Protein AF-A0A971LF96-F1 (afdb_monomer_lite)

Structure (mmCIF, N/CA/C/O backbone):
data_AF-A0A971LF96-F1
#
_entry.id   AF-A0A971LF96-F1
#
loop_
_atom_site.group_PDB
_atom_site.id
_atom_site.type_symbol
_atom_site.label_atom_id
_atom_site.label_alt_id
_atom_site.label_comp_id
_atom_site.label_asym_id
_atom_site.label_entity_id
_atom_site.label_seq_id
_atom_site.pdbx_PDB_ins_code
_atom_site.Cartn_x
_atom_site.Cartn_y
_atom_site.Cartn_z
_atom_site.occupancy
_atom_site.B_iso_or_equiv
_atom_site.auth_seq_id
_atom_site.auth_comp_id
_atom_site.auth_asym_id
_atom_site.auth_atom_id
_atom_site.pdbx_PDB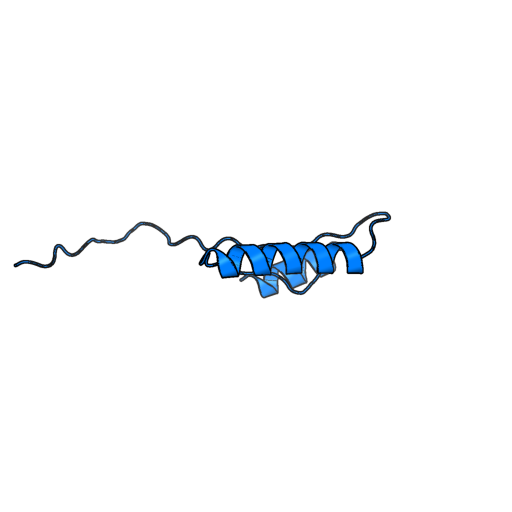_model_num
ATOM 1 N N . MET A 1 1 ? -31.471 5.301 32.014 1.00 42.84 1 MET A N 1
ATOM 2 C CA . MET A 1 1 ? -31.122 5.966 30.744 1.00 42.84 1 MET A CA 1
ATOM 3 C C . MET A 1 1 ? -30.897 4.887 29.716 1.00 42.84 1 MET A C 1
ATOM 5 O O . MET A 1 1 ? -29.917 4.156 29.790 1.00 42.84 1 MET A O 1
ATOM 9 N N . SER A 1 2 ? -31.915 4.703 28.888 1.00 42.03 2 SER A N 1
ATOM 10 C CA . SER A 1 2 ? -31.999 3.707 27.832 1.00 42.03 2 SER A CA 1
ATOM 11 C C . SER A 1 2 ? -30.816 3.894 26.888 1.00 42.03 2 SER A C 1
ATOM 13 O O . SER A 1 2 ? -30.623 4.983 26.359 1.00 42.03 2 SER A O 1
ATOM 15 N N . LYS A 1 3 ? -29.983 2.863 26.731 1.00 54.28 3 LYS A N 1
ATOM 16 C CA . LYS A 1 3 ? -29.025 2.819 25.629 1.00 54.28 3 LYS A CA 1
ATOM 17 C C . LYS A 1 3 ? -29.863 2.633 24.373 1.00 54.28 3 LYS A C 1
ATOM 19 O O . LYS A 1 3 ? -30.389 1.541 24.171 1.00 54.28 3 LYS A O 1
ATOM 24 N N . ASP A 1 4 ? -30.042 3.698 23.602 1.00 60.31 4 ASP A N 1
ATOM 25 C CA . ASP A 1 4 ? -30.566 3.606 22.245 1.00 60.31 4 ASP A CA 1
ATOM 26 C C . ASP A 1 4 ? -29.704 2.588 21.496 1.00 60.31 4 ASP A C 1
ATOM 28 O O . ASP A 1 4 ? -28.514 2.801 21.252 1.00 60.31 4 ASP A O 1
ATOM 32 N N . VAL A 1 5 ? -30.275 1.414 21.232 1.00 62.03 5 VAL A N 1
ATOM 33 C CA . VAL A 1 5 ? -29.615 0.377 20.448 1.00 62.03 5 VAL A CA 1
ATOM 34 C C . VAL A 1 5 ? -29.636 0.874 19.011 1.00 62.03 5 VAL A C 1
ATOM 36 O O . VAL A 1 5 ? -30.629 0.723 18.303 1.00 62.03 5 VAL A O 1
ATOM 39 N N . ILE A 1 6 ? -28.549 1.523 18.596 1.00 67.56 6 ILE A N 1
ATOM 40 C CA . ILE A 1 6 ? -28.320 1.865 17.197 1.00 67.56 6 ILE A CA 1
ATOM 41 C C . ILE A 1 6 ? -28.175 0.541 16.449 1.00 67.56 6 ILE A C 1
ATOM 43 O O . ILE A 1 6 ? -27.174 -0.163 16.589 1.00 67.56 6 ILE A O 1
ATOM 47 N N . ILE A 1 7 ? -29.197 0.176 15.675 1.00 68.00 7 ILE A N 1
ATOM 48 C CA . ILE A 1 7 ? -29.098 -0.895 14.684 1.00 68.00 7 ILE A CA 1
ATOM 49 C C . ILE A 1 7 ? -28.153 -0.370 13.597 1.00 68.00 7 ILE A C 1
ATOM 51 O O . ILE A 1 7 ? -28.566 0.329 12.672 1.00 68.00 7 ILE A O 1
ATOM 55 N N . ASN A 1 8 ? -26.858 -0.640 13.762 1.00 71.69 8 ASN A N 1
ATOM 56 C CA . ASN A 1 8 ? -25.806 -0.187 12.859 1.00 71.69 8 ASN A CA 1
ATOM 57 C C . ASN A 1 8 ? -25.811 -1.062 11.594 1.00 71.69 8 ASN A C 1
ATOM 59 O O . ASN A 1 8 ? -25.077 -2.037 11.488 1.00 71.69 8 ASN A O 1
ATOM 63 N N . ASN A 1 9 ? -26.669 -0.716 10.629 1.00 83.00 9 ASN A N 1
ATOM 64 C CA . ASN A 1 9 ? -26.660 -1.286 9.272 1.00 83.00 9 ASN A CA 1
ATOM 65 C C . ASN A 1 9 ? -25.739 -0.496 8.317 1.00 83.00 9 ASN A C 1
ATOM 67 O O . ASN A 1 9 ? -25.888 -0.549 7.097 1.00 83.00 9 ASN A O 1
ATOM 71 N N . ILE A 1 10 ? -24.834 0.310 8.872 1.00 88.06 10 ILE A N 1
ATOM 72 C CA . ILE A 1 10 ? -23.873 1.103 8.108 1.00 88.06 10 ILE A CA 1
ATOM 73 C C . ILE A 1 10 ? -22.573 0.296 8.059 1.00 88.06 10 ILE A C 1
ATOM 75 O O . ILE A 1 10 ? -22.048 -0.037 9.123 1.00 88.06 10 ILE A O 1
ATOM 79 N N . PRO A 1 11 ? -22.056 -0.043 6.866 1.00 86.38 11 PRO A N 1
ATOM 80 C CA . PRO A 1 11 ? -20.805 -0.775 6.763 1.00 86.38 11 PRO A CA 1
ATOM 81 C C . PRO A 1 11 ? -19.645 0.100 7.242 1.00 86.38 11 PRO A C 1
ATOM 83 O O . PRO A 1 11 ? -19.489 1.242 6.804 1.00 86.38 11 PRO A O 1
ATOM 86 N N . GLU A 1 12 ? -18.805 -0.451 8.113 1.00 86.56 12 GLU A N 1
ATOM 87 C CA . GLU A 1 12 ? -17.510 0.144 8.426 1.00 86.56 12 GLU A CA 1
ATOM 88 C C . GLU A 1 12 ? -16.566 -0.095 7.243 1.00 86.56 12 GLU A C 1
ATOM 90 O O . GLU A 1 12 ? -16.273 -1.235 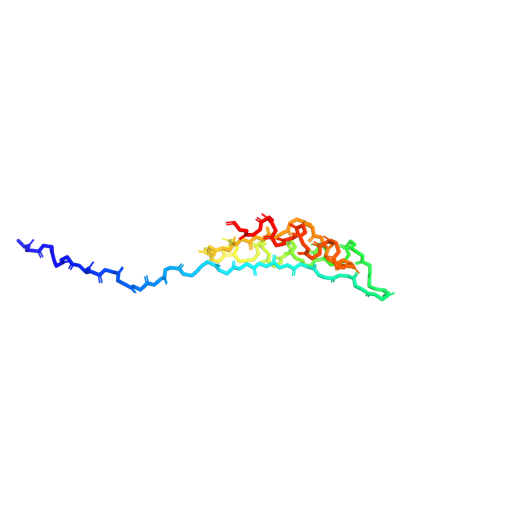6.881 1.00 86.56 12 GLU A O 1
ATOM 95 N N . VAL A 1 13 ? -16.118 0.986 6.602 1.00 89.50 13 VAL A N 1
ATOM 96 C CA . VAL A 1 13 ? -15.218 0.920 5.445 1.00 89.50 13 VAL A CA 1
ATOM 97 C C . VAL A 1 13 ? -13.801 1.227 5.906 1.00 89.50 13 VAL A C 1
ATOM 99 O O . VAL A 1 13 ? -13.519 2.334 6.361 1.00 89.50 13 VAL A O 1
ATOM 102 N N . VAL A 1 14 ? -12.902 0.258 5.745 1.00 91.38 14 VAL A N 1
ATOM 103 C CA . VAL A 1 14 ? -11.466 0.440 5.975 1.00 91.38 14 VAL A CA 1
ATOM 104 C C . VAL A 1 14 ? -10.786 0.630 4.616 1.00 91.38 14 VAL A C 1
ATOM 106 O O . VAL A 1 14 ? -10.822 -0.286 3.792 1.00 91.38 14 VAL A O 1
ATOM 109 N N . PRO A 1 15 ? -10.202 1.804 4.323 1.00 92.06 15 PRO A N 1
ATOM 110 C CA . PRO A 1 15 ? -9.526 2.028 3.053 1.00 92.06 15 PRO A CA 1
ATOM 111 C C . PRO A 1 15 ? -8.244 1.189 2.952 1.00 92.06 15 PRO A C 1
ATOM 113 O O . PRO A 1 15 ? -7.475 1.070 3.910 1.00 92.06 15 PRO A O 1
ATOM 116 N N . GLY A 1 16 ? -8.009 0.638 1.760 1.00 94.00 16 GLY A N 1
ATOM 117 C CA . GLY A 1 16 ? -6.798 -0.099 1.410 1.00 94.00 16 GLY A CA 1
ATOM 118 C C . GLY A 1 16 ? -5.877 0.705 0.496 1.00 94.00 16 GLY A C 1
ATOM 119 O O . GLY A 1 16 ? -6.343 1.368 -0.431 1.00 94.00 16 GLY A O 1
ATOM 120 N N . ILE A 1 17 ? -4.569 0.633 0.740 1.00 95.50 17 ILE A N 1
ATOM 121 C CA . ILE A 1 17 ? -3.537 1.312 -0.053 1.00 95.50 17 ILE A CA 1
ATOM 122 C C . ILE A 1 17 ? -2.688 0.280 -0.796 1.00 95.50 17 ILE A C 1
ATOM 124 O O . ILE A 1 17 ? -2.162 -0.659 -0.199 1.00 95.50 17 ILE A O 1
ATOM 128 N N . ILE A 1 18 ? -2.506 0.489 -2.101 1.00 95.75 18 ILE A N 1
ATOM 129 C CA . ILE A 1 18 ? -1.601 -0.308 -2.936 1.00 95.75 18 ILE A CA 1
ATOM 130 C C . ILE A 1 18 ? -0.586 0.592 -3.628 1.00 95.75 18 ILE A C 1
ATOM 132 O O . ILE A 1 18 ? -0.894 1.724 -4.002 1.00 95.75 18 ILE A O 1
ATOM 136 N N . ALA A 1 19 ? 0.616 0.065 -3.833 1.00 96.12 19 ALA A N 1
ATOM 137 C CA . ALA A 1 19 ? 1.630 0.689 -4.669 1.00 96.12 19 ALA A CA 1
ATOM 138 C C . ALA A 1 19 ? 1.708 -0.042 -6.013 1.00 96.12 19 ALA A C 1
ATOM 140 O O . ALA A 1 19 ? 1.636 -1.269 -6.063 1.00 96.12 19 ALA A O 1
ATOM 141 N N . VAL A 1 20 ? 1.873 0.707 -7.101 1.00 95.06 20 VAL A N 1
ATOM 142 C CA . VAL A 1 20 ? 1.982 0.172 -8.465 1.00 95.06 20 VAL A CA 1
ATOM 143 C C . VAL A 1 20 ? 3.282 0.683 -9.073 1.00 95.06 20 VAL A C 1
ATOM 145 O O . VAL A 1 20 ? 3.595 1.864 -8.936 1.00 95.06 20 VAL A O 1
ATOM 148 N N . SER A 1 21 ? 4.026 -0.186 -9.751 1.00 93.75 21 SER A N 1
ATOM 149 C CA . SER A 1 21 ? 5.273 0.163 -10.433 1.00 93.75 21 SER A CA 1
ATOM 150 C C . SER A 1 21 ? 5.301 -0.499 -11.808 1.00 93.75 21 SER A C 1
ATOM 152 O O . SER A 1 21 ? 5.701 -1.644 -11.940 1.00 93.75 21 SER A O 1
ATOM 154 N N . ARG A 1 22 ? 4.808 0.185 -12.848 1.00 89.06 22 ARG A N 1
ATOM 155 C CA . ARG A 1 22 ? 4.827 -0.331 -14.230 1.00 89.06 22 ARG A CA 1
ATOM 156 C C . ARG A 1 22 ? 5.683 0.544 -15.146 1.00 89.06 22 ARG A C 1
ATOM 158 O O . ARG A 1 22 ? 6.004 1.687 -14.814 1.00 89.06 22 ARG A O 1
ATOM 165 N N . ASP A 1 23 ? 6.045 -0.028 -16.292 1.00 79.62 23 ASP A N 1
ATOM 166 C CA . ASP A 1 23 ? 6.727 0.596 -17.433 1.00 79.62 23 ASP A CA 1
ATOM 167 C C . ASP A 1 23 ? 8.206 0.953 -17.200 1.00 79.62 23 ASP A C 1
ATOM 169 O O . ASP A 1 23 ? 9.089 0.302 -17.748 1.00 79.62 23 ASP A O 1
ATOM 173 N N . CYS A 1 24 ? 8.498 1.962 -16.382 1.00 82.75 24 CYS A N 1
ATOM 174 C CA . CYS A 1 24 ? 9.872 2.414 -16.106 1.00 82.75 24 CYS A CA 1
ATOM 175 C C . CYS A 1 24 ? 10.030 3.019 -14.703 1.00 82.75 24 CYS A C 1
ATOM 177 O O . CYS A 1 24 ? 11.020 3.691 -14.408 1.00 82.75 24 CYS A O 1
ATOM 179 N N . PHE A 1 25 ? 9.034 2.833 -13.838 1.00 84.94 25 PHE A N 1
ATOM 180 C CA . PHE A 1 25 ? 9.050 3.406 -12.504 1.00 84.94 25 PHE A CA 1
ATOM 181 C C . PHE A 1 25 ? 9.806 2.484 -11.529 1.00 84.94 25 PHE A C 1
ATOM 183 O O . PHE A 1 25 ? 9.500 1.291 -11.483 1.00 84.94 25 PHE A O 1
ATOM 190 N N . PRO A 1 26 ? 10.784 2.984 -10.747 1.00 91.50 26 PRO A N 1
ATOM 191 C CA . PRO A 1 26 ? 11.530 2.143 -9.815 1.00 91.50 26 PRO A CA 1
ATOM 192 C C . PRO A 1 26 ? 10.643 1.600 -8.690 1.00 91.50 26 PRO A C 1
ATOM 194 O O . PRO A 1 26 ? 10.031 2.372 -7.946 1.00 91.50 26 PRO A O 1
ATOM 197 N N . ILE A 1 27 ? 10.651 0.279 -8.510 1.00 93.62 27 ILE A N 1
ATOM 198 C CA . ILE A 1 27 ? 9.862 -0.413 -7.481 1.00 93.62 27 ILE A CA 1
ATOM 199 C C . ILE A 1 27 ? 10.138 0.117 -6.065 1.00 93.62 27 ILE A C 1
ATOM 201 O O . ILE A 1 27 ? 9.210 0.356 -5.290 1.00 93.62 27 ILE A O 1
ATOM 205 N N . GLU A 1 28 ? 11.402 0.409 -5.754 1.00 93.94 28 GLU A N 1
ATOM 206 C CA . GLU A 1 28 ? 11.804 0.947 -4.450 1.00 93.94 28 GLU A CA 1
ATOM 207 C C . GLU A 1 28 ? 11.248 2.352 -4.201 1.00 93.94 28 GLU A C 1
ATOM 209 O O . GLU A 1 28 ? 10.902 2.698 -3.071 1.00 93.94 28 GLU A O 1
ATOM 214 N N . LEU A 1 29 ? 11.089 3.162 -5.253 1.00 94.56 29 LEU A N 1
ATOM 215 C CA . LEU A 1 29 ? 10.485 4.486 -5.124 1.00 94.56 29 LEU A CA 1
ATOM 216 C C . LEU A 1 29 ? 8.986 4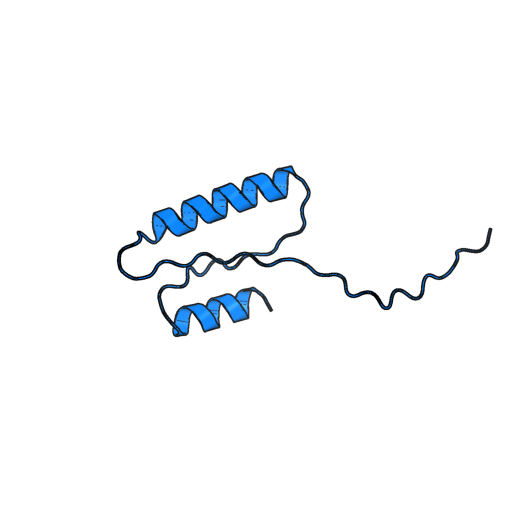.374 -4.820 1.00 94.56 29 LEU A C 1
ATOM 218 O O . LEU A 1 29 ? 8.472 5.129 -3.993 1.00 94.56 29 LEU A O 1
ATOM 222 N N . SER A 1 30 ? 8.292 3.419 -5.445 1.00 95.75 30 SER A N 1
ATOM 223 C CA . SER A 1 30 ? 6.884 3.119 -5.157 1.00 95.75 30 SER A CA 1
ATOM 224 C C . SER A 1 30 ? 6.690 2.651 -3.717 1.00 95.75 30 SER A C 1
ATOM 226 O O . SER A 1 30 ? 5.811 3.164 -3.020 1.00 95.75 30 SER A O 1
ATOM 228 N N . ARG A 1 31 ? 7.546 1.735 -3.246 1.00 95.50 31 ARG A N 1
ATOM 229 C CA . ARG A 1 31 ? 7.535 1.249 -1.860 1.00 95.50 31 ARG A CA 1
ATOM 230 C C . ARG A 1 31 ? 7.798 2.385 -0.870 1.00 95.50 31 ARG A C 1
ATOM 232 O O . ARG A 1 31 ? 6.987 2.619 0.019 1.00 95.50 31 ARG A O 1
ATOM 239 N N . SER A 1 32 ? 8.862 3.159 -1.082 1.00 96.38 32 SER A N 1
ATOM 240 C CA . SER A 1 32 ? 9.226 4.267 -0.192 1.00 96.38 32 SER A CA 1
ATOM 241 C C . SER A 1 32 ? 8.116 5.319 -0.077 1.00 96.38 32 SER A C 1
ATOM 243 O O . SER A 1 32 ? 7.792 5.760 1.027 1.00 96.38 32 SER A O 1
ATOM 245 N N . ARG A 1 33 ? 7.476 5.688 -1.197 1.00 96.50 33 ARG A N 1
ATOM 246 C CA . ARG A 1 33 ? 6.347 6.634 -1.194 1.00 96.50 33 ARG A CA 1
ATOM 247 C C . ARG A 1 33 ? 5.142 6.089 -0.432 1.00 96.50 33 ARG A C 1
ATOM 249 O O . ARG A 1 33 ? 4.547 6.824 0.354 1.00 96.50 33 ARG A O 1
ATOM 256 N N . ARG A 1 34 ? 4.793 4.815 -0.636 1.00 96.50 34 ARG A N 1
ATOM 257 C CA . ARG A 1 34 ? 3.722 4.147 0.117 1.00 96.50 34 ARG A CA 1
ATOM 258 C C . ARG A 1 34 ? 4.010 4.190 1.617 1.00 96.50 34 ARG A C 1
ATOM 260 O O . ARG A 1 34 ? 3.144 4.604 2.378 1.00 96.50 34 ARG A O 1
ATOM 267 N N . ASP A 1 35 ? 5.219 3.830 2.034 1.00 96.19 35 ASP A N 1
ATOM 268 C CA . ASP A 1 35 ? 5.587 3.763 3.452 1.00 96.19 35 ASP A CA 1
ATOM 269 C C . ASP A 1 35 ? 5.542 5.144 4.127 1.00 96.19 35 ASP A C 1
ATOM 271 O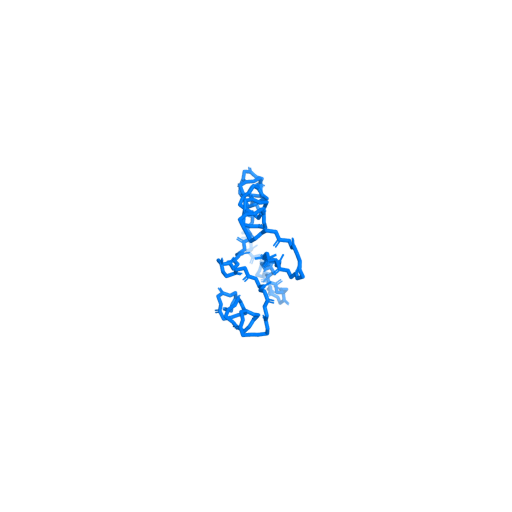 O . ASP A 1 35 ? 5.083 5.274 5.263 1.00 96.19 35 ASP A O 1
ATOM 275 N N . GLN A 1 36 ? 5.945 6.199 3.412 1.00 97.38 36 GLN A N 1
ATOM 276 C CA . GLN A 1 36 ? 5.805 7.581 3.881 1.00 97.38 36 GLN A CA 1
ATOM 277 C C . GLN A 1 36 ? 4.335 7.978 4.074 1.00 97.38 36 GLN A C 1
ATOM 279 O O . GLN A 1 36 ? 3.992 8.573 5.095 1.00 97.38 36 GLN A O 1
ATOM 284 N N . ILE A 1 37 ? 3.458 7.618 3.131 1.00 95.94 37 ILE A N 1
ATOM 285 C CA . ILE A 1 37 ? 2.013 7.867 3.238 1.00 95.94 37 ILE A CA 1
ATOM 286 C C . ILE A 1 37 ? 1.419 7.097 4.424 1.00 95.94 37 ILE A C 1
ATOM 288 O O . ILE A 1 37 ? 0.691 7.679 5.225 1.00 95.94 37 ILE A O 1
ATOM 292 N N . LEU A 1 38 ? 1.761 5.815 4.583 1.00 95.88 38 LEU A N 1
ATOM 293 C CA . LEU A 1 38 ? 1.284 4.987 5.695 1.00 95.88 38 LEU A CA 1
ATOM 294 C C . LEU A 1 38 ? 1.717 5.543 7.049 1.00 95.88 38 LEU A C 1
ATOM 296 O O . LEU A 1 38 ? 0.920 5.572 7.986 1.00 95.88 38 LEU A O 1
ATOM 300 N N . LYS A 1 39 ? 2.958 6.028 7.148 1.00 96.31 39 LYS A N 1
ATOM 301 C CA . LYS A 1 39 ? 3.458 6.681 8.357 1.00 96.31 39 LYS A CA 1
ATOM 302 C C . LYS A 1 39 ? 2.628 7.918 8.708 1.00 96.31 39 LYS A C 1
ATOM 304 O O . LYS A 1 39 ? 2.176 8.025 9.844 1.00 96.31 39 LYS A O 1
ATOM 309 N N . LEU A 1 40 ? 2.379 8.800 7.739 1.00 96.81 40 LEU A N 1
ATOM 310 C CA . LEU A 1 40 ? 1.575 10.009 7.948 1.00 96.81 40 LEU A CA 1
ATOM 311 C C . LEU A 1 40 ? 0.131 9.678 8.353 1.00 96.81 40 LEU A C 1
ATOM 313 O O . LEU A 1 40 ? -0.393 10.258 9.299 1.00 96.81 40 LEU A O 1
ATOM 317 N N . LEU A 1 41 ? -0.504 8.709 7.689 1.00 94.94 41 LEU A N 1
ATOM 318 C CA . LEU A 1 41 ? -1.872 8.290 8.013 1.00 94.94 41 LEU A CA 1
ATOM 319 C C . LEU A 1 41 ? -1.971 7.673 9.410 1.00 94.94 41 LEU A C 1
ATOM 321 O O . LEU A 1 41 ? -2.920 7.949 10.146 1.00 94.94 41 LEU A O 1
ATOM 325 N N . LYS A 1 42 ? -0.960 6.894 9.806 1.00 92.81 42 LYS A N 1
ATOM 326 C CA . LYS A 1 42 ? -0.859 6.333 11.155 1.00 92.81 42 LYS A CA 1
ATOM 327 C C . LYS A 1 42 ? -0.701 7.426 12.213 1.00 92.81 42 LYS A C 1
ATOM 329 O O . LYS A 1 42 ? -1.350 7.355 13.252 1.00 92.81 42 LYS A O 1
ATOM 334 N N . GLU A 1 43 ? 0.120 8.442 11.950 1.00 95.38 43 GLU A N 1
ATOM 335 C CA . GLU A 1 43 ? 0.275 9.613 12.828 1.00 95.38 43 GLU A CA 1
ATOM 336 C C . GLU A 1 43 ? -1.032 10.417 12.955 1.00 95.38 43 GLU A C 1
ATOM 338 O O . GLU A 1 43 ? -1.324 10.955 14.020 1.00 95.38 43 GLU A O 1
ATOM 343 N N . GLN A 1 44 ? -1.858 10.436 11.906 1.00 95.31 44 GLN A N 1
ATOM 344 C CA . GLN A 1 44 ? -3.192 11.048 11.903 1.00 95.31 44 GLN A CA 1
ATOM 345 C C . GLN A 1 44 ? -4.292 10.164 12.521 1.00 95.31 44 GLN A C 1
ATOM 347 O O . GLN A 1 44 ? -5.458 10.560 12.526 1.00 95.31 44 GLN A O 1
ATOM 352 N N . GLY A 1 45 ? -3.954 8.971 13.023 1.00 92.50 45 GLY A N 1
ATOM 353 C CA . GLY A 1 45 ? -4.913 8.041 13.621 1.00 92.50 45 GLY A CA 1
ATOM 354 C C . GLY A 1 45 ? -5.902 7.423 12.627 1.00 92.50 45 GLY A C 1
ATOM 355 O O . GLY A 1 45 ? -6.959 6.950 13.041 1.00 92.50 45 GLY A O 1
ATOM 356 N N . GLN A 1 46 ? -5.593 7.434 11.327 1.00 91.44 46 GLN A N 1
ATOM 357 C CA . GLN A 1 46 ? -6.436 6.815 10.305 1.00 91.44 46 GLN A CA 1
ATOM 358 C C . GLN A 1 46 ? -6.217 5.302 10.282 1.00 91.44 46 GLN A C 1
ATOM 360 O O . GLN A 1 46 ? -5.085 4.825 10.187 1.00 91.44 46 GLN A O 1
ATOM 365 N N . ASN A 1 47 ? -7.311 4.542 10.342 1.00 90.44 47 ASN A N 1
ATOM 366 C CA . ASN A 1 47 ? -7.268 3.092 10.200 1.00 90.44 47 ASN A CA 1
ATOM 367 C C . ASN A 1 47 ? -7.235 2.731 8.712 1.00 90.44 47 ASN A C 1
ATOM 369 O O . ASN A 1 47 ? -8.260 2.799 8.038 1.00 90.44 47 ASN A O 1
ATOM 373 N N . VAL A 1 48 ? -6.053 2.384 8.205 1.00 93.06 48 VAL A N 1
ATOM 374 C CA . VAL A 1 48 ? -5.839 1.994 6.808 1.00 93.06 48 VAL A CA 1
ATOM 375 C C . VAL A 1 48 ? -5.096 0.665 6.747 1.00 93.06 48 VAL A C 1
ATOM 377 O O . VAL A 1 48 ? -4.209 0.403 7.561 1.00 93.06 48 VAL A O 1
ATOM 380 N N . VAL A 1 49 ? -5.437 -0.160 5.763 1.00 94.88 49 VAL A N 1
ATOM 381 C CA . VAL A 1 49 ? -4.698 -1.389 5.440 1.00 94.88 49 VAL A CA 1
ATOM 382 C C . VAL A 1 49 ? -3.882 -1.180 4.173 1.00 94.88 49 VAL A C 1
ATOM 384 O O . VAL A 1 49 ? -4.150 -0.268 3.390 1.00 94.88 49 VAL A O 1
ATOM 387 N N . TYR A 1 50 ? -2.856 -1.995 3.961 1.00 96.00 50 TYR A N 1
ATOM 388 C CA . TYR A 1 50 ? -2.018 -1.877 2.776 1.00 96.00 50 TYR A CA 1
ATOM 389 C C . TYR A 1 50 ? -1.507 -3.228 2.304 1.00 96.00 50 TYR A C 1
ATOM 391 O O . TYR A 1 50 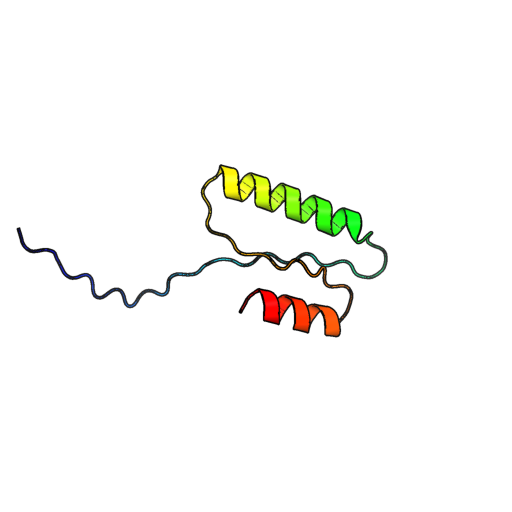? -1.337 -4.145 3.102 1.00 96.00 50 TYR A O 1
ATOM 399 N N . ALA A 1 51 ? -1.262 -3.318 1.000 1.00 97.06 51 ALA A N 1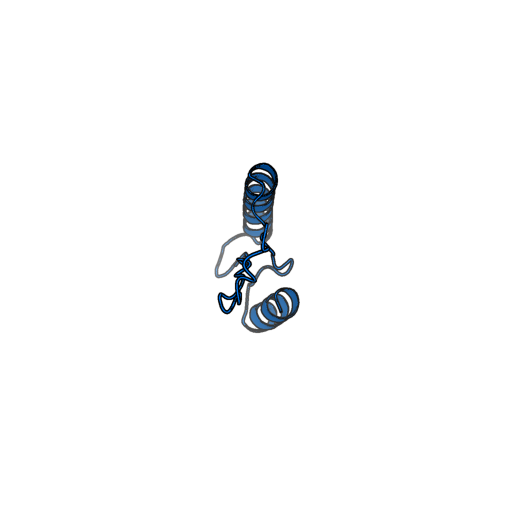
ATOM 400 C CA . ALA A 1 51 ? -0.577 -4.452 0.402 1.00 97.06 51 ALA A CA 1
ATOM 401 C C . ALA A 1 51 ? 0.939 -4.223 0.450 1.00 97.06 51 ALA A C 1
ATOM 403 O O . ALA A 1 51 ? 1.435 -3.149 0.078 1.00 97.06 51 ALA A O 1
ATOM 404 N N . GLU A 1 52 ? 1.675 -5.243 0.880 1.00 95.50 52 GLU A N 1
ATOM 405 C CA . GLU A 1 52 ? 3.131 -5.282 0.804 1.00 95.50 52 GLU A CA 1
ATOM 406 C C . GLU A 1 52 ? 3.617 -5.477 -0.630 1.00 95.50 52 GLU A C 1
ATOM 408 O O . GLU A 1 52 ? 4.635 -4.896 -1.028 1.00 95.50 52 GLU A O 1
ATOM 413 N N . THR A 1 53 ? 2.864 -6.245 -1.419 1.00 95.88 53 THR A N 1
ATOM 414 C CA . THR A 1 53 ? 3.147 -6.459 -2.836 1.00 95.88 53 THR A CA 1
ATOM 415 C C . THR A 1 53 ? 2.977 -5.157 -3.625 1.00 95.88 53 THR A C 1
ATOM 417 O O . THR A 1 53 ? 1.890 -4.578 -3.692 1.00 95.88 53 THR A O 1
ATOM 420 N N . VAL A 1 54 ? 4.057 -4.713 -4.275 1.00 95.81 54 VAL A N 1
ATOM 421 C CA . VAL A 1 54 ? 4.008 -3.653 -5.289 1.00 95.81 54 VAL A CA 1
ATOM 422 C C . VAL A 1 54 ? 3.577 -4.284 -6.611 1.00 95.81 54 VAL A C 1
ATOM 424 O O . VAL A 1 54 ? 4.143 -5.284 -7.040 1.00 95.81 54 VAL A O 1
ATOM 427 N N . VAL A 1 55 ? 2.558 -3.718 -7.249 1.00 96.06 55 VAL A N 1
ATOM 428 C CA . VAL A 1 55 ? 1.959 -4.297 -8.455 1.00 96.06 55 VAL A CA 1
ATOM 429 C C . VAL A 1 55 ? 2.746 -3.874 -9.695 1.00 96.06 55 VAL A C 1
ATOM 431 O O . VAL A 1 55 ? 2.666 -2.717 -10.108 1.00 96.06 55 VAL A O 1
ATOM 434 N N . GLU A 1 56 ? 3.465 -4.809 -10.317 1.00 94.50 56 GLU A N 1
ATOM 435 C CA . GLU A 1 56 ? 4.140 -4.590 -11.612 1.00 94.50 56 GLU A CA 1
ATOM 436 C C . GLU A 1 56 ? 3.421 -5.294 -12.779 1.00 94.50 56 GLU A C 1
ATOM 438 O O . GLU A 1 56 ? 3.567 -4.916 -13.940 1.00 94.50 56 GLU A O 1
ATOM 443 N N . ASN A 1 57 ? 2.591 -6.296 -12.484 1.00 93.94 57 ASN A N 1
ATOM 444 C CA . ASN A 1 57 ? 1.865 -7.106 -13.467 1.00 93.94 57 ASN A CA 1
ATOM 445 C C . ASN A 1 57 ? 0.549 -7.659 -12.881 1.00 93.94 57 ASN A C 1
ATOM 447 O O . ASN A 1 57 ? 0.203 -7.423 -11.719 1.00 93.94 57 ASN A O 1
ATOM 451 N N . GLU A 1 58 ? -0.204 -8.418 -13.680 1.00 94.06 58 GLU A N 1
ATOM 452 C CA . GLU A 1 58 ? -1.501 -8.970 -13.279 1.00 94.06 58 GLU A CA 1
ATOM 453 C C . GLU A 1 58 ? -1.408 -10.038 -12.176 1.00 94.06 58 GLU A C 1
ATOM 455 O O . GLU A 1 58 ? -2.357 -10.211 -11.405 1.00 94.06 58 GLU A O 1
ATOM 460 N N . LEU A 1 59 ? -0.290 -10.765 -12.076 1.00 95.00 59 LEU A N 1
ATOM 461 C CA . LEU A 1 59 ? -0.088 -11.755 -11.013 1.00 95.00 59 LEU A CA 1
ATOM 462 C C . LEU A 1 59 ? 0.093 -11.062 -9.664 1.00 95.00 59 LEU A C 1
ATOM 464 O O . LEU A 1 59 ? -0.492 -11.492 -8.669 1.00 95.00 59 LEU A O 1
ATOM 468 N N . ASP A 1 60 ? 0.837 -9.961 -9.637 1.00 95.50 60 ASP A N 1
ATOM 469 C CA . ASP A 1 60 ? 1.045 -9.175 -8.423 1.00 95.50 60 ASP A CA 1
ATOM 470 C C . ASP A 1 60 ? -0.232 -8.449 -7.997 1.00 95.50 60 ASP A C 1
ATOM 472 O O . ASP A 1 60 ? -0.517 -8.370 -6.805 1.00 95.50 60 ASP A O 1
ATOM 476 N N . ALA A 1 61 ? -1.083 -8.046 -8.946 1.00 94.75 61 ALA A N 1
ATOM 477 C CA . ALA A 1 61 ? -2.415 -7.528 -8.632 1.00 94.75 61 ALA A CA 1
ATOM 478 C C . ALA A 1 61 ? -3.274 -8.560 -7.876 1.00 94.75 61 ALA A C 1
ATOM 480 O O . ALA A 1 61 ? -3.976 -8.213 -6.926 1.00 94.75 61 ALA A O 1
ATOM 481 N N . ARG A 1 62 ? -3.204 -9.845 -8.255 1.00 96.31 62 ARG A N 1
ATOM 482 C CA . ARG A 1 62 ? -3.917 -10.922 -7.544 1.00 96.31 62 ARG A CA 1
ATOM 483 C C . ARG A 1 62 ? -3.358 -11.164 -6.144 1.00 96.31 62 ARG A C 1
ATOM 485 O O . ARG A 1 62 ? -4.145 -11.413 -5.234 1.00 96.31 62 ARG A O 1
ATOM 492 N N . LYS A 1 63 ? -2.035 -11.087 -5.971 1.00 96.25 63 LYS A N 1
ATOM 493 C CA . LYS A 1 63 ? -1.385 -11.206 -4.654 1.00 96.25 63 LYS A CA 1
ATOM 494 C C . LYS A 1 63 ? -1.769 -10.042 -3.742 1.00 96.25 63 LYS A C 1
ATOM 496 O O . LYS A 1 63 ? -2.270 -10.285 -2.653 1.00 96.25 63 LYS A O 1
ATOM 501 N N . ALA A 1 64 ? -1.650 -8.805 -4.224 1.00 96.12 64 ALA A N 1
ATOM 502 C CA . ALA A 1 64 ? -2.043 -7.610 -3.479 1.00 96.12 64 ALA A CA 1
ATOM 503 C C . ALA A 1 64 ? -3.527 -7.649 -3.078 1.00 96.12 64 ALA A C 1
ATOM 505 O O . ALA A 1 64 ? -3.882 -7.294 -1.960 1.00 96.12 64 ALA A O 1
ATOM 506 N N . LEU A 1 65 ? -4.404 -8.150 -3.956 1.00 94.88 65 LEU A N 1
ATOM 507 C CA . LEU A 1 65 ? -5.811 -8.356 -3.616 1.00 94.88 65 LEU A CA 1
ATOM 508 C C . LEU A 1 65 ? -6.002 -9.395 -2.500 1.00 94.88 65 LEU A C 1
ATOM 510 O O . LEU A 1 65 ? -6.905 -9.239 -1.689 1.00 94.88 65 LEU A O 1
ATOM 514 N N . ALA A 1 66 ? -5.200 -10.460 -2.468 1.00 95.31 66 ALA A N 1
ATOM 515 C CA . ALA A 1 66 ? -5.270 -11.467 -1.411 1.00 95.31 66 ALA A CA 1
ATOM 516 C C . ALA A 1 66 ? -4.754 -10.943 -0.060 1.00 95.31 66 ALA A C 1
ATOM 518 O O . ALA A 1 66 ? -5.242 -11.388 0.968 1.00 95.31 66 ALA A O 1
ATOM 519 N N . GLU A 1 67 ? -3.814 -9.994 -0.063 1.00 95.00 67 GLU A N 1
ATOM 520 C CA . GLU A 1 67 ? -3.306 -9.331 1.150 1.00 95.00 67 GLU A CA 1
ATOM 521 C C . GLU A 1 67 ? -4.317 -8.351 1.769 1.00 95.00 67 GLU A C 1
ATOM 523 O O . GLU A 1 67 ? -4.260 -8.088 2.967 1.00 95.00 67 GLU A O 1
ATOM 528 N N . LEU A 1 68 ? -5.231 -7.803 0.960 1.00 91.94 68 LEU A N 1
ATOM 529 C CA . LEU A 1 68 ? -6.223 -6.804 1.378 1.00 91.94 68 LEU A CA 1
ATOM 530 C C . LEU A 1 68 ? -7.610 -7.378 1.705 1.00 91.94 68 LEU A C 1
ATOM 532 O O . LEU A 1 68 ? -8.494 -6.618 2.104 1.00 91.94 68 LEU A O 1
ATOM 536 N N . LYS A 1 69 ? -7.824 -8.672 1.461 1.00 83.81 69 LYS A N 1
ATOM 537 C CA . LYS A 1 69 ? -9.074 -9.379 1.769 1.00 83.81 69 LYS A CA 1
ATOM 538 C C . LYS A 1 69 ? -9.090 -9.866 3.208 1.00 83.81 69 LYS A C 1
ATOM 540 O O . LYS A 1 69 ? -10.197 -9.830 3.786 1.00 83.81 69 LYS A O 1
#

pLDDT: mean 89.27, std 12.27, range [42.03, 97.38]

Sequence (69 aa):
MSKDVIINNIPEVVPGIIAVSRDCFPIELSRSRRDQILKLLKEQGQNVVYAETVVENELDARKALAELK

Radius of gyration: 16.88 Å; chains: 1; bounding box: 44×23×48 Å

Secondary structure (DSSP, 8-state):
---------SPPP--EE--B--TT--HHHHHHHHHHHHHHHHHTT---EE-SS-BSSHHHHHHHHHH--

Foldseek 3Di:
DDPPPPPPPDDDDAAEDAFEAEDDRDPVVSQVVSVVVVVVCVVVVHRHHYFPQHHHDPVSVVNRVVRVD